Protein AF-A0A3R7BHS6-F1 (afdb_monomer)

pLDDT: mean 91.64, std 12.55, range [44.41, 98.31]

Structure (mmCIF, N/CA/C/O backbone):
data_AF-A0A3R7BHS6-F1
#
_entry.id   AF-A0A3R7BHS6-F1
#
loop_
_atom_site.group_PDB
_atom_site.id
_atom_site.type_symbol
_atom_site.label_atom_id
_atom_site.label_alt_id
_atom_site.label_comp_id
_atom_site.label_asym_id
_atom_site.label_entity_id
_atom_site.label_seq_id
_atom_site.pdbx_PDB_ins_code
_atom_site.Cartn_x
_atom_site.Cartn_y
_atom_site.Cartn_z
_atom_site.occupancy
_atom_site.B_iso_or_equiv
_atom_site.auth_seq_id
_atom_site.auth_comp_id
_atom_site.auth_asym_id
_atom_site.auth_atom_id
_atom_site.pdbx_PDB_model_num
ATOM 1 N N . GLY A 1 1 ? 9.516 0.201 -7.797 1.00 91.06 1 GLY A N 1
ATOM 2 C CA . GLY A 1 1 ? 8.163 0.530 -8.278 1.00 91.06 1 GLY A CA 1
ATOM 3 C C . GLY A 1 1 ? 7.118 -0.242 -7.507 1.00 91.06 1 GLY A C 1
ATOM 4 O O . GLY A 1 1 ? 6.691 0.238 -6.470 1.00 91.06 1 GLY A O 1
ATOM 5 N N . ALA A 1 2 ? 6.778 -1.451 -7.963 1.00 94.50 2 ALA A N 1
ATOM 6 C CA . ALA A 1 2 ? 5.649 -2.236 -7.449 1.00 94.50 2 ALA A CA 1
ATOM 7 C C . ALA A 1 2 ? 5.611 -2.407 -5.921 1.00 94.50 2 ALA A C 1
ATOM 9 O O . ALA A 1 2 ? 4.622 -2.046 -5.296 1.00 94.50 2 ALA A O 1
ATOM 10 N N . LEU A 1 3 ? 6.701 -2.897 -5.315 1.00 95.44 3 LEU A N 1
ATOM 11 C CA . LEU A 1 3 ? 6.769 -3.103 -3.862 1.00 95.44 3 LEU A CA 1
ATOM 12 C C . LEU A 1 3 ? 6.585 -1.801 -3.075 1.00 95.44 3 LEU A C 1
ATOM 14 O O . LEU A 1 3 ? 5.890 -1.794 -2.068 1.00 95.44 3 LEU A O 1
ATOM 18 N N . ALA A 1 4 ? 7.175 -0.702 -3.550 1.00 94.75 4 ALA A N 1
ATOM 19 C CA . ALA A 1 4 ? 7.044 0.599 -2.903 1.00 94.75 4 ALA A CA 1
ATOM 20 C C . ALA A 1 4 ? 5.605 1.134 -2.996 1.00 94.75 4 ALA A C 1
ATOM 22 O O . ALA A 1 4 ? 5.073 1.593 -1.991 1.00 94.75 4 ALA A O 1
ATOM 23 N N . GLY A 1 5 ? 4.962 1.020 -4.166 1.00 94.38 5 GLY A N 1
ATOM 24 C CA . GLY A 1 5 ? 3.562 1.419 -4.357 1.00 94.38 5 GLY A CA 1
ATOM 25 C C . GLY A 1 5 ? 2.595 0.584 -3.514 1.00 94.38 5 GLY A C 1
ATOM 26 O O . GLY A 1 5 ? 1.792 1.133 -2.766 1.00 94.38 5 GLY A O 1
ATOM 27 N N . GLY A 1 6 ? 2.735 -0.745 -3.543 1.00 95.94 6 GLY A N 1
ATOM 28 C CA . GLY A 1 6 ? 1.929 -1.643 -2.713 1.00 95.94 6 GLY A CA 1
ATOM 29 C C . GLY A 1 6 ? 2.109 -1.376 -1.216 1.00 95.94 6 GLY A C 1
ATOM 30 O O . GLY A 1 6 ? 1.123 -1.236 -0.496 1.00 95.94 6 GLY A O 1
ATOM 31 N N . LEU A 1 7 ? 3.355 -1.226 -0.747 1.00 96.38 7 LEU A N 1
ATOM 32 C CA . LEU A 1 7 ? 3.646 -0.918 0.656 1.00 96.38 7 LEU A CA 1
ATOM 33 C C . LEU A 1 7 ? 3.070 0.438 1.082 1.00 96.38 7 LEU A C 1
ATOM 35 O O . LEU A 1 7 ? 2.558 0.550 2.192 1.00 96.38 7 LEU A O 1
ATOM 39 N N . ALA A 1 8 ? 3.108 1.453 0.215 1.00 96.44 8 ALA A N 1
ATOM 40 C CA . ALA A 1 8 ? 2.507 2.750 0.510 1.00 96.44 8 ALA A CA 1
ATOM 41 C C . ALA A 1 8 ? 0.997 2.625 0.783 1.00 96.44 8 ALA A C 1
ATOM 43 O O . ALA A 1 8 ? 0.511 3.164 1.777 1.00 96.44 8 ALA A O 1
ATOM 44 N N . VAL A 1 9 ? 0.269 1.850 -0.032 1.00 96.88 9 VAL A N 1
ATOM 45 C CA . VAL A 1 9 ? -1.172 1.604 0.167 1.00 96.88 9 VAL A CA 1
ATOM 46 C C . VAL A 1 9 ? -1.442 0.796 1.439 1.00 96.88 9 VAL A C 1
ATOM 48 O O . VAL A 1 9 ? -2.375 1.122 2.172 1.00 96.88 9 VAL A O 1
ATOM 51 N N . VAL A 1 10 ? -0.612 -0.212 1.748 1.00 96.75 10 VAL A N 1
ATOM 52 C CA . VAL A 1 10 ? -0.693 -0.961 3.020 1.00 96.75 10 VAL A CA 1
ATOM 53 C C . VAL A 1 10 ? -0.576 -0.008 4.206 1.00 96.75 10 VAL A C 1
ATOM 55 O O . VAL A 1 10 ? -1.411 -0.039 5.108 1.00 96.75 10 VAL A O 1
ATOM 58 N N . LEU A 1 11 ? 0.459 0.835 4.210 1.00 97.62 11 LEU A N 1
ATOM 59 C CA . LEU A 1 11 ? 0.740 1.736 5.323 1.00 97.62 11 LEU A CA 1
ATOM 60 C C . LEU A 1 11 ? -0.372 2.768 5.506 1.00 97.62 11 LEU A C 1
ATOM 62 O O . LEU A 1 11 ? -0.785 3.003 6.639 1.00 97.62 11 LEU A O 1
ATOM 66 N N . VAL A 1 12 ? -0.902 3.324 4.412 1.00 97.31 12 VAL A N 1
ATOM 67 C CA . VAL A 1 12 ? -2.084 4.195 4.459 1.00 97.31 12 VAL A CA 1
ATOM 68 C C . VAL A 1 12 ? -3.258 3.468 5.110 1.00 97.31 12 VAL A C 1
ATOM 70 O O . VAL A 1 12 ? -3.796 3.965 6.096 1.00 97.31 12 VAL A O 1
ATOM 73 N N . ALA A 1 13 ? -3.615 2.271 4.636 1.00 97.62 13 ALA A N 1
ATOM 74 C CA . ALA A 1 13 ? -4.757 1.536 5.173 1.00 97.62 13 ALA A CA 1
ATOM 75 C C . ALA A 1 13 ? -4.596 1.212 6.669 1.00 97.62 13 ALA A C 1
ATOM 77 O O . ALA A 1 13 ? -5.531 1.397 7.447 1.00 97.62 13 ALA A O 1
ATOM 78 N N . VAL A 1 14 ? -3.401 0.779 7.087 1.00 97.56 14 VAL A N 1
ATOM 79 C CA . VAL A 1 14 ? -3.099 0.439 8.485 1.00 97.56 14 VAL A CA 1
ATOM 80 C C . VAL A 1 14 ? -3.138 1.672 9.382 1.00 97.56 14 VAL A C 1
ATOM 82 O O . VAL A 1 14 ? -3.776 1.633 10.434 1.00 97.56 14 VAL A O 1
ATOM 85 N N . PHE A 1 15 ? -2.501 2.777 8.988 1.00 98.31 15 PHE A N 1
ATOM 86 C CA . PHE A 1 15 ? -2.505 3.988 9.808 1.00 98.31 15 PHE A CA 1
ATOM 87 C C . PHE A 1 15 ? -3.888 4.627 9.886 1.00 98.31 15 PHE A C 1
ATOM 89 O O . PHE A 1 15 ? -4.288 5.064 10.965 1.00 98.31 15 PHE A O 1
ATOM 96 N N . THR A 1 16 ? -4.662 4.628 8.798 1.00 98.12 16 THR A N 1
ATOM 97 C CA . THR A 1 16 ? -6.038 5.134 8.833 1.00 98.12 16 THR A CA 1
ATOM 98 C C . THR A 1 16 ? -6.947 4.243 9.682 1.00 98.12 16 THR A C 1
ATOM 100 O O . THR A 1 16 ? -7.720 4.762 10.485 1.00 98.12 16 THR A O 1
ATOM 103 N N . ALA A 1 17 ? -6.827 2.915 9.586 1.00 98.12 17 ALA A N 1
ATOM 104 C CA . ALA A 1 17 ? -7.560 1.996 10.457 1.00 98.12 17 ALA A CA 1
ATOM 105 C C . ALA A 1 17 ? -7.181 2.180 11.937 1.00 98.12 17 ALA A C 1
ATOM 107 O O . ALA A 1 17 ? -8.061 2.230 12.795 1.00 98.12 17 ALA A O 1
ATOM 108 N N . GLY A 1 18 ? -5.889 2.356 12.235 1.00 98.12 18 GLY A N 1
ATOM 109 C CA . GLY A 1 18 ? -5.406 2.657 13.582 1.00 98.12 18 GLY A CA 1
ATOM 110 C C . GLY A 1 18 ? -5.979 3.964 14.133 1.00 98.12 18 GLY A C 1
ATOM 111 O O . GLY A 1 18 ? -6.447 3.998 15.269 1.00 98.12 18 G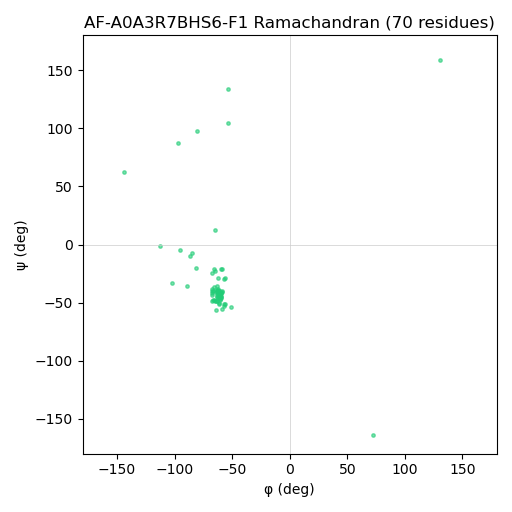LY A O 1
ATOM 112 N N . ALA A 1 19 ? -6.021 5.019 13.316 1.00 98.25 19 ALA A N 1
ATOM 113 C CA . ALA A 1 19 ? -6.618 6.299 13.689 1.00 98.25 19 ALA A CA 1
ATOM 114 C C . ALA A 1 19 ? -8.132 6.193 13.953 1.00 98.25 19 ALA A C 1
ATOM 116 O O . ALA A 1 19 ? -8.632 6.798 14.902 1.00 98.25 19 ALA A O 1
ATOM 117 N N . LEU A 1 20 ? -8.859 5.400 13.157 1.00 98.06 20 LEU A N 1
ATOM 118 C CA . LEU A 1 20 ? -10.288 5.138 13.365 1.00 98.06 20 LEU A CA 1
ATOM 119 C C . LEU A 1 20 ? -10.535 4.413 14.689 1.00 98.06 20 LEU A C 1
ATOM 121 O O . LEU A 1 20 ? -11.362 4.858 15.479 1.00 98.06 20 LEU A O 1
ATOM 125 N N . ILE A 1 21 ? -9.779 3.348 14.963 1.00 97.94 21 ILE A N 1
ATOM 126 C CA . ILE A 1 21 ? -9.892 2.594 16.219 1.00 97.94 21 ILE A CA 1
ATOM 127 C C . ILE A 1 21 ? -9.566 3.494 17.420 1.00 97.94 21 ILE A C 1
ATOM 129 O O . ILE A 1 21 ? -10.292 3.484 18.412 1.00 97.94 21 ILE A O 1
ATOM 133 N N . ALA A 1 22 ? -8.530 4.333 17.315 1.00 97.88 22 ALA A N 1
ATOM 134 C CA . ALA A 1 22 ? -8.171 5.297 18.356 1.00 97.88 22 ALA A CA 1
ATOM 135 C C . ALA A 1 22 ? -9.236 6.391 18.575 1.00 97.88 22 ALA A C 1
ATOM 137 O O . ALA A 1 22 ? -9.278 6.999 19.642 1.00 97.88 22 ALA A O 1
ATOM 138 N N . SER A 1 23 ? -10.106 6.631 17.589 1.00 97.19 23 SER A N 1
ATOM 139 C CA . SER A 1 23 ? -11.193 7.617 17.658 1.00 97.19 23 SER A CA 1
ATOM 140 C C . SER A 1 23 ? -12.464 7.076 18.328 1.00 97.19 23 SER A C 1
ATOM 142 O O . SER A 1 23 ? -13.399 7.841 18.571 1.00 97.19 23 SER A O 1
ATOM 144 N N . GLY A 1 24 ? -12.521 5.775 18.634 1.00 95.94 24 GLY A N 1
ATOM 145 C CA . GLY A 1 24 ? -13.594 5.156 19.411 1.00 95.94 24 GLY A CA 1
ATOM 146 C C . GLY A 1 24 ? -14.196 3.904 18.775 1.00 95.94 24 GLY A C 1
ATOM 147 O O . GLY A 1 24 ? -14.150 3.689 17.565 1.00 95.94 24 GLY A O 1
ATOM 148 N N . GLU A 1 25 ? -14.831 3.090 19.616 1.00 93.81 25 GLU A N 1
ATOM 149 C CA . GLU A 1 25 ? -15.306 1.740 19.277 1.00 93.81 25 GLU A CA 1
ATOM 150 C C . GLU A 1 25 ? -16.360 1.711 18.157 1.00 93.81 25 GLU A C 1
ATOM 152 O O . GLU A 1 25 ? -16.407 0.772 17.360 1.00 93.81 25 GLU A O 1
ATOM 157 N N . GLN A 1 26 ? -17.150 2.783 18.032 1.00 96.88 26 GLN A N 1
ATOM 158 C CA . GLN A 1 26 ? -18.132 2.971 16.957 1.00 96.88 26 GLN A CA 1
ATOM 159 C C . GLN A 1 26 ? -17.513 2.956 15.545 1.00 96.88 26 GLN A C 1
ATOM 161 O O . GLN A 1 26 ? -18.212 2.685 14.570 1.00 96.88 26 GLN A O 1
ATOM 166 N N . PHE A 1 27 ? -16.205 3.212 15.417 1.00 97.44 27 PHE A N 1
ATOM 167 C CA . PHE A 1 27 ? -15.498 3.247 14.134 1.00 97.44 27 PHE A CA 1
ATOM 168 C C . PHE A 1 27 ? -14.803 1.933 13.768 1.00 97.44 27 PHE A C 1
ATOM 170 O O . PHE A 1 27 ? -14.306 1.809 12.649 1.00 97.44 27 PHE A O 1
ATOM 177 N N . THR A 1 28 ? -14.796 0.925 14.645 1.00 96.19 28 THR A N 1
ATOM 178 C CA . THR A 1 28 ? -14.122 -0.360 14.385 1.00 96.19 28 THR A CA 1
ATOM 179 C C . THR A 1 28 ? -14.664 -1.048 13.129 1.00 96.19 28 THR A C 1
ATOM 181 O O . THR A 1 28 ? -13.891 -1.546 12.312 1.00 96.19 28 THR A O 1
ATOM 184 N N . GLY A 1 29 ? -15.984 -1.013 12.910 1.00 97.31 29 GLY A N 1
ATOM 185 C CA . GLY A 1 29 ? -16.592 -1.551 11.687 1.00 97.31 29 GLY A CA 1
ATOM 186 C C . GLY A 1 29 ? -16.116 -0.826 10.422 1.00 97.31 29 GLY A C 1
ATOM 187 O O . GLY A 1 29 ? -15.814 -1.466 9.414 1.00 97.31 29 GLY A O 1
ATOM 188 N N . VAL A 1 30 ? -15.968 0.500 10.496 1.00 97.75 30 VAL A N 1
ATOM 189 C CA . VAL A 1 30 ? -15.439 1.324 9.397 1.00 97.75 30 VAL A CA 1
ATOM 190 C C . VAL A 1 30 ? -13.961 1.017 9.151 1.00 97.75 30 VAL A C 1
ATOM 192 O O . VAL A 1 30 ? -13.554 0.908 8.000 1.00 97.75 30 VAL A O 1
ATOM 195 N N . ALA A 1 31 ? -13.167 0.809 10.205 1.00 97.88 31 ALA A N 1
ATOM 196 C CA . ALA A 1 31 ? -11.753 0.456 10.093 1.00 97.88 31 ALA A CA 1
ATOM 197 C C . ALA A 1 31 ? -11.549 -0.883 9.364 1.00 97.88 31 ALA A C 1
ATOM 199 O O . ALA A 1 31 ? -10.709 -0.981 8.469 1.00 97.88 31 ALA A O 1
ATOM 200 N N . VAL A 1 32 ? -12.354 -1.900 9.689 1.00 96.88 32 VAL A N 1
ATOM 201 C CA . VAL A 1 32 ? -12.307 -3.204 9.005 1.00 96.88 32 VAL A CA 1
ATOM 202 C C . VAL A 1 32 ? -12.736 -3.070 7.545 1.00 96.88 32 VAL A C 1
ATOM 204 O O . VAL A 1 32 ? -12.035 -3.552 6.653 1.00 96.88 32 VAL A O 1
ATOM 207 N N . ALA A 1 33 ? -13.852 -2.382 7.286 1.00 97.75 33 ALA A N 1
ATOM 208 C CA . ALA A 1 33 ? -14.334 -2.146 5.928 1.00 97.75 33 ALA A CA 1
ATOM 209 C C . ALA A 1 33 ? -13.292 -1.403 5.077 1.00 97.75 33 ALA A C 1
ATOM 211 O O . ALA A 1 33 ? -13.075 -1.761 3.920 1.00 97.75 33 ALA A O 1
ATOM 212 N N . LEU A 1 34 ? -12.602 -0.422 5.669 1.00 97.88 34 LEU A N 1
ATOM 213 C CA . LEU A 1 34 ? -11.516 0.314 5.036 1.00 97.88 34 LEU A CA 1
ATOM 214 C C . LEU A 1 34 ? -10.400 -0.634 4.602 1.00 97.88 34 LEU A C 1
ATOM 216 O O . LEU A 1 34 ? -10.072 -0.658 3.420 1.00 97.88 34 LEU A O 1
ATOM 220 N N . VAL A 1 35 ? -9.846 -1.447 5.504 1.00 97.25 35 VAL A N 1
ATOM 221 C CA . VAL A 1 35 ? -8.731 -2.349 5.159 1.00 97.25 35 VAL A CA 1
ATOM 222 C C . VAL A 1 35 ? -9.128 -3.320 4.047 1.00 97.25 35 VAL A C 1
ATOM 224 O O . VAL A 1 35 ? -8.384 -3.471 3.079 1.00 97.25 35 VAL A O 1
ATOM 227 N N . VAL A 1 36 ? -10.319 -3.922 4.132 1.00 96.94 36 VAL A N 1
ATOM 228 C CA . VAL A 1 36 ? -10.823 -4.851 3.105 1.00 96.94 36 VAL A CA 1
ATOM 229 C C . VAL A 1 36 ? -10.964 -4.155 1.749 1.00 96.94 36 VAL A C 1
ATOM 231 O O . VAL A 1 36 ? -10.511 -4.686 0.734 1.00 96.94 36 VAL A O 1
ATOM 234 N N . ALA A 1 37 ? -11.527 -2.945 1.722 1.00 96.31 37 ALA A N 1
ATOM 235 C CA . ALA A 1 37 ? -11.698 -2.168 0.496 1.00 96.31 37 ALA A CA 1
ATOM 236 C C . ALA A 1 37 ? -10.366 -1.744 -0.149 1.00 96.31 37 ALA A C 1
ATOM 238 O O . ALA A 1 37 ? -10.321 -1.508 -1.355 1.00 96.31 37 ALA A O 1
ATOM 239 N N . HIS A 1 38 ? -9.272 -1.681 0.618 1.00 96.44 38 HIS A N 1
ATOM 240 C CA . HIS A 1 38 ? -7.951 -1.315 0.103 1.00 96.44 38 HIS A CA 1
ATOM 241 C C . HIS A 1 38 ? -7.158 -2.506 -0.457 1.00 96.44 38 HIS A C 1
ATOM 243 O O . HIS A 1 38 ? -6.149 -2.28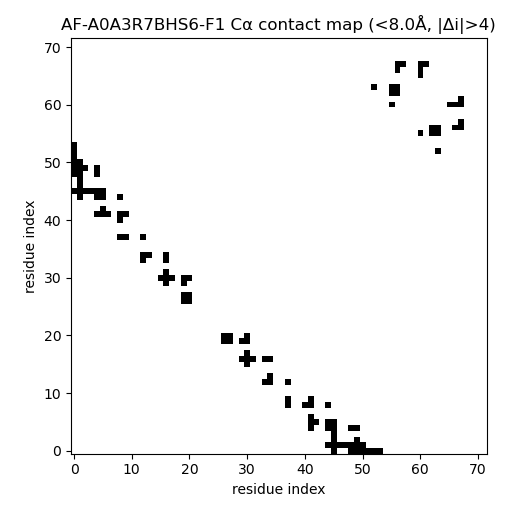4 -1.125 1.00 96.44 38 HIS A O 1
ATOM 249 N N . ILE A 1 39 ? -7.607 -3.756 -0.268 1.00 95.88 39 ILE A N 1
ATOM 250 C CA . ILE A 1 39 ? -6.924 -4.938 -0.829 1.00 95.88 39 ILE A CA 1
ATOM 251 C C . ILE A 1 39 ? -6.880 -4.886 -2.368 1.00 95.88 39 ILE A C 1
ATOM 253 O O . ILE A 1 39 ? -5.785 -4.997 -2.925 1.00 95.88 39 ILE A O 1
ATOM 257 N N . PRO A 1 40 ? -7.998 -4.662 -3.091 1.00 96.44 40 PRO A N 1
ATOM 258 C CA . PRO A 1 40 ? -7.949 -4.539 -4.548 1.00 96.44 40 PRO A CA 1
ATOM 259 C C . PRO A 1 40 ? -7.106 -3.343 -5.005 1.00 96.44 40 PRO A C 1
ATOM 261 O O . PRO A 1 40 ? -6.347 -3.453 -5.965 1.00 96.44 40 PRO A O 1
ATOM 264 N N . VAL A 1 41 ? -7.196 -2.216 -4.289 1.00 95.69 41 VAL A N 1
ATOM 265 C CA . VAL A 1 41 ? -6.445 -0.988 -4.596 1.00 95.69 41 VAL A CA 1
ATOM 266 C C . VAL A 1 41 ? -4.940 -1.224 -4.478 1.00 95.69 41 VAL A C 1
ATOM 268 O O . VAL A 1 41 ? -4.193 -0.824 -5.362 1.00 95.69 41 VAL A O 1
ATOM 271 N N . MET A 1 42 ? -4.492 -1.939 -3.445 1.00 96.19 42 MET A N 1
ATOM 272 C CA . MET A 1 42 ? -3.086 -2.296 -3.242 1.00 96.19 42 MET A CA 1
ATOM 273 C C . MET A 1 42 ? -2.523 -3.120 -4.403 1.00 96.19 42 MET A C 1
ATOM 275 O O . MET A 1 42 ? -1.401 -2.875 -4.848 1.00 96.19 42 MET A O 1
ATOM 279 N N . ILE A 1 43 ? -3.304 -4.082 -4.905 1.00 96.50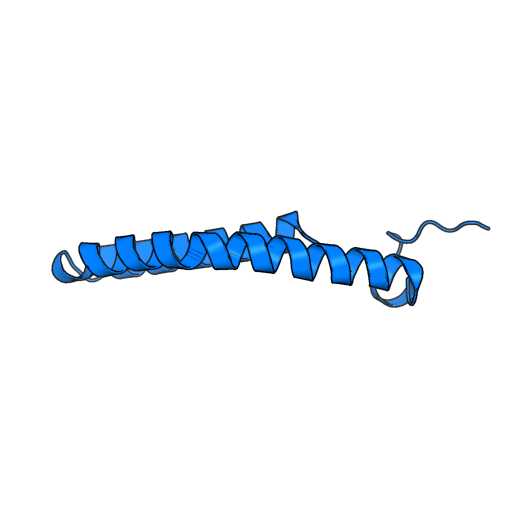 43 ILE A N 1
ATOM 280 C CA . ILE A 1 43 ? -2.912 -4.915 -6.047 1.00 96.50 43 ILE A CA 1
ATOM 281 C C . ILE A 1 43 ? -2.786 -4.046 -7.301 1.00 96.50 43 ILE A C 1
ATOM 283 O O . ILE A 1 43 ? -1.770 -4.111 -7.994 1.00 96.50 43 ILE A O 1
ATOM 287 N N . ILE A 1 44 ? -3.793 -3.213 -7.573 1.00 97.38 44 ILE A N 1
ATOM 288 C CA . ILE A 1 44 ? -3.804 -2.322 -8.738 1.00 97.38 44 ILE A CA 1
ATOM 289 C C . ILE A 1 44 ? -2.624 -1.347 -8.677 1.00 97.38 44 ILE A C 1
ATOM 291 O O . ILE A 1 44 ? -1.894 -1.219 -9.658 1.00 97.38 44 ILE A O 1
ATOM 295 N N . GLU A 1 45 ? -2.380 -0.722 -7.528 1.00 96.88 45 GLU A N 1
ATOM 296 C CA . GLU A 1 45 ? -1.297 0.245 -7.351 1.00 96.88 45 GLU A CA 1
ATOM 297 C C . GLU A 1 45 ? 0.079 -0.399 -7.559 1.00 96.88 45 GLU A C 1
ATOM 299 O O . GLU A 1 45 ? 0.918 0.124 -8.296 1.00 96.88 45 GLU A O 1
ATOM 304 N N . ALA A 1 46 ? 0.310 -1.580 -6.976 1.00 97.31 46 ALA A N 1
ATOM 305 C CA . ALA A 1 46 ? 1.561 -2.309 -7.159 1.00 97.31 46 ALA A CA 1
ATOM 306 C C . ALA A 1 46 ? 1.809 -2.649 -8.638 1.00 97.31 46 ALA A C 1
ATOM 308 O O . ALA A 1 46 ? 2.928 -2.493 -9.136 1.00 97.31 46 ALA A O 1
ATOM 309 N N . ILE A 1 47 ? 0.764 -3.071 -9.354 1.00 97.94 47 ILE A N 1
ATOM 310 C CA . ILE A 1 47 ? 0.833 -3.366 -10.785 1.00 97.94 47 ILE A CA 1
ATOM 311 C C . ILE A 1 47 ? 1.164 -2.093 -11.568 1.00 97.94 47 ILE A C 1
ATOM 313 O O . ILE A 1 47 ? 2.171 -2.055 -12.277 1.00 97.94 47 ILE A O 1
AT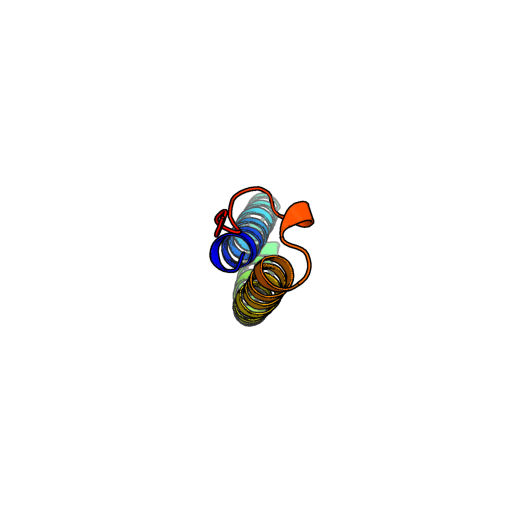OM 317 N N . VAL A 1 48 ? 0.365 -1.038 -11.416 1.00 98.00 48 VAL A N 1
ATOM 318 C CA . VAL A 1 48 ? 0.483 0.200 -12.197 1.00 98.00 48 VAL A CA 1
ATOM 319 C C . VAL A 1 48 ? 1.835 0.875 -11.964 1.00 98.00 48 VAL A C 1
ATOM 321 O O . VAL A 1 48 ? 2.558 1.143 -12.923 1.00 98.00 48 VAL A O 1
ATOM 324 N N . VAL A 1 49 ? 2.245 1.074 -10.709 1.00 96.69 49 VAL A N 1
ATOM 325 C CA . VAL A 1 49 ? 3.542 1.692 -10.383 1.00 96.69 49 VAL A CA 1
ATOM 326 C C . VAL A 1 49 ? 4.706 0.806 -10.833 1.00 96.69 49 VAL A C 1
ATOM 328 O O . VAL A 1 49 ? 5.738 1.303 -11.289 1.00 96.69 49 VAL A O 1
ATOM 331 N N . GLY A 1 50 ? 4.561 -0.519 -10.731 1.00 96.19 50 GLY A N 1
ATOM 332 C CA . GLY A 1 50 ? 5.519 -1.474 -11.284 1.00 96.19 50 GLY A CA 1
ATOM 333 C C . GLY A 1 50 ? 5.722 -1.288 -12.785 1.00 96.19 50 GLY A C 1
ATOM 334 O O . GLY A 1 50 ? 6.860 -1.129 -13.233 1.00 96.19 50 GLY A O 1
ATOM 335 N N . PHE A 1 51 ? 4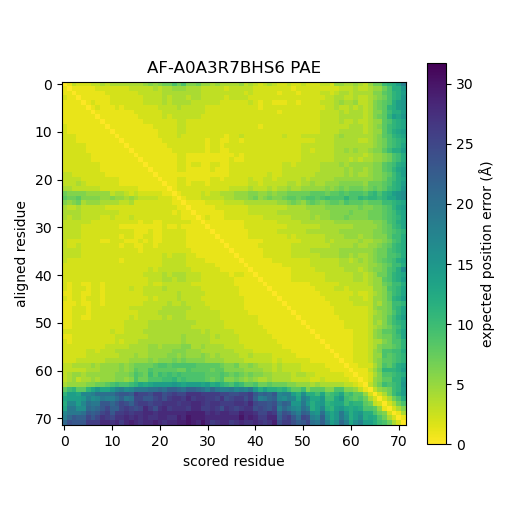.623 -1.251 -13.538 1.00 97.31 51 PHE A N 1
ATOM 336 C CA . PHE A 1 51 ? 4.632 -1.040 -14.983 1.00 97.31 51 PHE A CA 1
ATOM 337 C C . PHE A 1 51 ? 5.217 0.316 -15.371 1.00 97.31 51 PHE A C 1
ATOM 339 O O . PHE A 1 51 ? 6.075 0.363 -16.251 1.00 97.31 51 PHE A O 1
ATOM 346 N N . ILE A 1 52 ? 4.816 1.398 -14.701 1.00 96.00 52 ILE A N 1
ATOM 347 C CA . ILE A 1 52 ? 5.319 2.748 -14.984 1.00 96.00 52 ILE A CA 1
ATOM 348 C C . ILE A 1 52 ? 6.834 2.805 -14.780 1.00 96.00 52 ILE A C 1
ATOM 350 O O . ILE A 1 52 ? 7.551 3.263 -15.666 1.00 96.00 52 ILE A O 1
ATOM 354 N N . VAL A 1 53 ? 7.350 2.286 -13.662 1.00 94.81 53 VAL A N 1
ATOM 355 C CA . VAL A 1 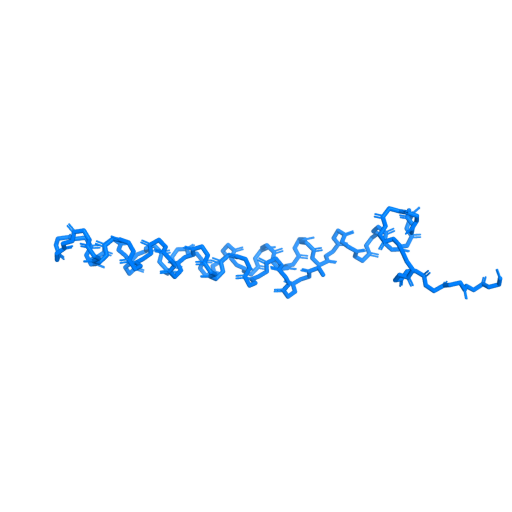53 ? 8.801 2.273 -13.413 1.00 94.81 53 VAL A CA 1
ATOM 356 C C . VAL A 1 53 ? 9.533 1.425 -14.456 1.00 94.81 53 VAL A C 1
ATOM 358 O O . VAL A 1 53 ? 10.541 1.870 -14.996 1.00 94.81 53 VAL A O 1
ATOM 361 N N . ALA A 1 54 ? 9.022 0.238 -14.793 1.00 93.69 54 ALA A N 1
ATOM 362 C CA . ALA A 1 54 ? 9.632 -0.619 -15.811 1.00 93.69 54 ALA A CA 1
ATOM 363 C C . ALA A 1 54 ? 9.629 0.021 -17.213 1.00 93.69 54 ALA A C 1
ATOM 365 O O . ALA A 1 54 ? 10.575 -0.165 -17.979 1.00 93.69 54 ALA A O 1
ATOM 366 N N . PHE A 1 55 ? 8.580 0.773 -17.551 1.00 95.25 55 PHE A N 1
ATOM 367 C CA . PHE A 1 55 ? 8.486 1.544 -18.787 1.00 95.25 55 PHE A CA 1
ATOM 368 C C . PHE A 1 55 ? 9.490 2.701 -18.803 1.00 95.25 55 PHE A C 1
ATOM 370 O O . PHE A 1 55 ?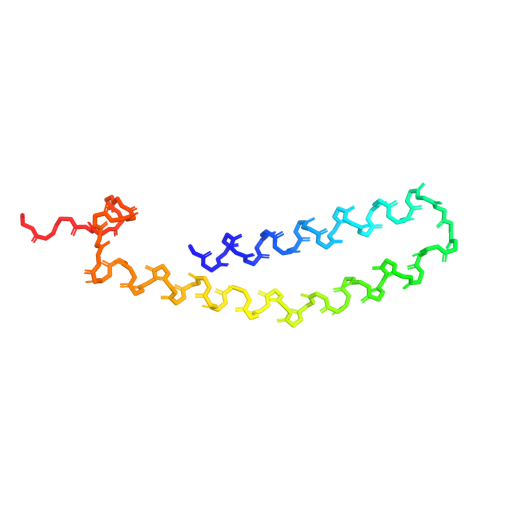 10.249 2.841 -19.761 1.00 95.25 55 PHE A O 1
ATOM 377 N N . LEU A 1 56 ? 9.548 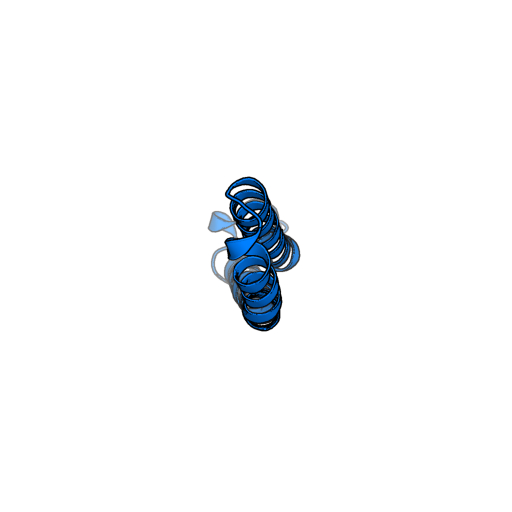3.492 -17.730 1.00 94.06 56 LEU A N 1
ATOM 378 C CA . LEU A 1 56 ? 10.442 4.644 -17.630 1.00 94.06 56 LEU A CA 1
ATOM 379 C C . LEU A 1 56 ? 11.917 4.236 -17.687 1.00 94.06 56 LEU A C 1
ATOM 381 O O . LEU A 1 56 ? 12.677 4.869 -18.410 1.00 94.06 56 LEU A O 1
ATOM 385 N N . VAL A 1 57 ? 12.299 3.126 -17.046 1.00 92.38 57 VAL A N 1
ATOM 386 C CA . VAL A 1 57 ? 13.658 2.560 -17.156 1.00 92.38 57 VAL A CA 1
ATOM 387 C C . VAL A 1 57 ? 14.039 2.243 -18.610 1.00 92.38 57 VAL A C 1
ATOM 389 O O . VAL A 1 57 ? 15.212 2.313 -18.959 1.00 92.38 57 VAL A O 1
ATOM 392 N N . LYS A 1 58 ? 13.072 1.911 -19.478 1.00 91.50 58 LYS A N 1
ATOM 393 C CA . LYS A 1 58 ? 13.328 1.601 -20.895 1.00 91.50 58 LYS A CA 1
ATOM 394 C C . LYS A 1 58 ? 13.291 2.823 -21.810 1.00 91.50 58 L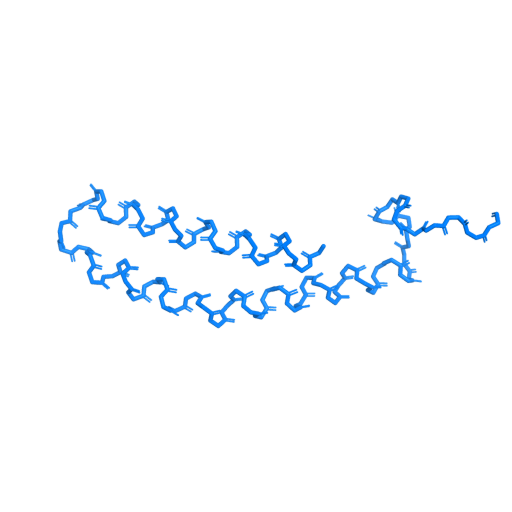YS A C 1
ATOM 396 O O . LYS A 1 58 ? 14.018 2.841 -22.796 1.00 91.50 58 LYS A O 1
ATOM 401 N N . VAL A 1 59 ? 12.410 3.787 -21.541 1.00 95.50 59 VAL A N 1
ATOM 402 C CA . VAL A 1 59 ? 12.104 4.882 -22.483 1.00 95.50 59 VAL A CA 1
ATOM 403 C C . VAL A 1 59 ? 12.782 6.197 -22.105 1.00 95.50 59 VAL A C 1
ATOM 405 O O . VAL A 1 59 ? 13.137 6.968 -22.992 1.00 95.50 59 VAL A O 1
ATOM 408 N N . LYS A 1 60 ? 12.947 6.465 -20.808 1.00 92.31 60 LYS A N 1
ATOM 409 C CA . LYS A 1 60 ? 13.538 7.697 -20.262 1.00 92.31 60 LYS A CA 1
ATOM 410 C C . LYS A 1 60 ? 14.362 7.369 -19.003 1.00 92.31 60 LYS A C 1
ATOM 412 O O . LYS A 1 60 ? 13.982 7.798 -17.907 1.00 92.31 60 LYS A O 1
ATOM 417 N N . PRO A 1 61 ? 15.432 6.556 -19.111 1.00 89.31 61 PRO A N 1
ATOM 418 C CA . PRO A 1 61 ? 16.228 6.124 -17.958 1.00 89.31 61 PRO A CA 1
ATOM 419 C C . PRO A 1 61 ? 16.788 7.296 -17.135 1.00 89.31 61 PRO A C 1
ATOM 421 O O . PRO A 1 61 ? 16.902 7.186 -15.915 1.00 89.31 61 PRO A O 1
ATOM 424 N N . GLU A 1 62 ? 17.034 8.448 -17.760 1.00 90.94 62 GLU A N 1
ATOM 425 C CA . GLU A 1 62 ? 17.480 9.678 -17.103 1.00 90.94 62 GLU A CA 1
ATOM 426 C C . GLU A 1 62 ? 16.506 10.199 -16.027 1.00 90.94 62 GLU A C 1
ATOM 428 O O . GLU A 1 62 ? 16.924 10.925 -15.130 1.00 90.94 62 GLU A O 1
ATOM 433 N N . LEU A 1 63 ? 15.225 9.802 -16.066 1.00 89.06 63 LEU A N 1
ATOM 434 C CA . LEU A 1 63 ? 14.221 10.173 -15.059 1.00 89.06 63 LEU A CA 1
ATOM 435 C C . LEU A 1 63 ? 14.266 9.306 -13.792 1.00 89.06 63 LEU A C 1
ATOM 437 O O . LEU A 1 63 ? 13.729 9.713 -12.765 1.00 89.06 63 LEU A O 1
ATOM 441 N N . ILE A 1 64 ? 14.850 8.106 -13.856 1.00 85.56 64 ILE A N 1
ATOM 442 C CA . ILE A 1 64 ? 14.877 7.138 -12.742 1.00 85.56 64 ILE A CA 1
ATOM 443 C C . ILE A 1 64 ? 16.306 6.939 -12.187 1.00 85.56 64 ILE A C 1
ATOM 445 O O . ILE A 1 64 ? 16.499 6.263 -11.175 1.00 85.56 64 ILE A O 1
ATOM 449 N N . GLY A 1 65 ? 17.312 7.603 -12.767 1.00 74.38 65 GLY A N 1
ATOM 450 C CA . GLY A 1 65 ? 18.714 7.488 -12.352 1.00 74.38 65 GLY A CA 1
ATOM 451 C C . GLY A 1 65 ? 19.331 6.139 -12.747 1.00 74.38 65 GLY A C 1
ATOM 452 O O . GLY A 1 65 ? 18.773 5.410 -13.567 1.00 74.38 65 GLY A O 1
ATOM 453 N N . SER A 1 66 ? 20.478 5.773 -12.156 1.00 64.12 66 SER A N 1
ATOM 454 C CA . SER A 1 66 ? 21.332 4.642 -12.595 1.00 64.12 66 SER A CA 1
ATOM 455 C C . SER A 1 66 ? 20.724 3.226 -12.476 1.00 64.12 66 SER A C 1
ATOM 457 O O . SER A 1 66 ? 21.440 2.231 -12.588 1.00 64.12 66 SER A O 1
ATOM 459 N N . LEU A 1 67 ? 19.416 3.100 -12.233 1.00 62.50 67 LEU A N 1
ATOM 460 C CA . LEU A 1 67 ? 18.664 1.845 -12.356 1.00 62.50 67 LEU A CA 1
ATOM 461 C C . LEU A 1 67 ? 18.560 1.377 -13.818 1.00 62.50 67 LEU A C 1
ATOM 463 O O . LEU A 1 67 ? 18.410 0.181 -14.070 1.00 62.50 67 LEU A O 1
ATOM 467 N N . GLY A 1 68 ? 18.658 2.300 -14.780 1.00 55.75 68 GLY A N 1
ATOM 468 C CA . GLY A 1 68 ? 19.004 1.974 -16.159 1.00 55.75 68 GLY A CA 1
ATOM 469 C C . GLY A 1 68 ? 20.514 1.820 -16.238 1.00 55.75 68 GLY A C 1
ATOM 470 O O . GLY A 1 68 ? 21.219 2.820 -16.277 1.00 55.75 68 GLY A O 1
ATOM 471 N N . GLY A 1 69 ? 21.011 0.583 -16.179 1.00 51.28 69 GLY A N 1
ATOM 472 C CA . GLY A 1 69 ? 22.446 0.333 -16.271 1.00 51.28 69 GLY A CA 1
ATOM 473 C C . GLY A 1 69 ? 23.032 0.981 -17.522 1.00 51.28 69 GLY A C 1
ATOM 474 O O . GLY A 1 69 ? 22.481 0.811 -18.614 1.00 51.28 69 GLY A O 1
ATOM 475 N N . ASP A 1 70 ? 24.157 1.673 -17.352 1.00 53.34 70 ASP A N 1
ATOM 476 C CA . ASP A 1 70 ? 25.035 2.026 -18.460 1.00 53.34 70 ASP A CA 1
ATOM 477 C C . ASP A 1 70 ? 25.371 0.739 -19.215 1.00 53.34 70 ASP A C 1
ATOM 479 O O . ASP A 1 70 ? 26.149 -0.110 -18.772 1.00 53.34 70 ASP A O 1
ATOM 483 N N . LYS A 1 71 ? 24.743 0.565 -20.376 1.00 56.06 71 LYS A N 1
ATOM 484 C CA . LYS A 1 71 ? 25.304 -0.262 -21.435 1.00 56.06 71 LYS A CA 1
ATOM 485 C C . LYS A 1 71 ? 26.019 0.680 -22.393 1.00 56.06 71 LYS A C 1
ATOM 487 O O . LYS A 1 71 ? 25.438 1.053 -23.410 1.00 56.06 71 LYS A O 1
ATOM 492 N N . LYS A 1 72 ? 27.290 0.918 -22.051 1.00 44.41 72 LYS A N 1
ATOM 493 C CA . LYS A 1 72 ? 28.390 1.587 -22.771 1.00 44.41 72 LYS A CA 1
ATOM 494 C C . LYS A 1 72 ? 28.781 2.953 -22.241 1.00 44.41 72 LYS A C 1
ATOM 496 O O . LYS A 1 72 ? 27.976 3.888 -22.393 1.00 44.41 72 LYS A O 1
#

Mean predicted aligned error: 5.11 Å

Solvent-accessible surface area (backbone atoms only — not comparable to full-atom values): 3838 Å² total; per-residue (Å²): 79,24,70,60,41,24,49,50,45,50,51,50,40,53,54,52,27,49,53,31,46,75,73,33,76,89,31,41,65,55,24,53,52,49,43,62,65,42,52,65,51,25,54,50,38,16,51,52,38,28,51,51,45,60,48,36,44,72,76,45,26,85,80,72,43,79,82,37,66,83,86,125

Foldseek 3Di:
DLVVQLVVLVVVLVVVLVVQVVVDPVSNVVSVVSNVVSPVVSNVRSVVVVVVVVVCLVPPVVVVPCVVPPPD

Sequence (72 aa):
GALAGGLAVVLVAVFTAGALIASGEQFTGVAVALVVAHIPVMIIEAIVVGFIVAFLVKVKPELIGSLGGDKK

Radius of gyration: 17.28 Å; Cα contacts (8 Å, |Δi|>4): 64; chains: 1; bounding box: 46×15×42 Å

Secondary structure (DSSP, 8-state):
-HHHHHHHHHHHHHHHHHHHHHT-GGGHHHHHHHHHHHHHHHHHHHHHHHHHHHHHHHH-GGGT-TTS----